Protein AF-A0A392UCB0-F1 (afdb_monomer_lite)

pLDDT: mean 78.63, std 17.57, range [46.91, 97.19]

Secondary structure (DSSP, 8-state):
-TTT-PPP-TT--EEE-TTT--EEEHHHHHHHHHH-SS-TTT----------------S-----------

Organism: NCBI:txid97028

InterPro domains:
  IPR001841 Zinc finger, RING-type [PF13639] (1-43)
  IPR001841 Zinc finger, RING-type [PS50089] (1-43)
  IPR001841 Zinc finger, RING-type [SM00184] (1-42)
  IPR013083 Zinc finger, RING/FYVE/PHD-type [G3DSA:3.30.40.10] (1-49)
  IPR044289 RING-H2 finger protein ATL67-70 [PTHR46592] (1-70)

Structure (mmCIF, N/CA/C/O backbone):
data_AF-A0A392UCB0-F1
#
_entry.id   AF-A0A392UCB0-F1
#
loop_
_atom_site.group_PDB
_atom_site.id
_atom_site.type_symbol
_atom_site.label_atom_id
_atom_site.label_alt_id
_atom_site.label_comp_id
_atom_site.label_asym_id
_atom_site.label_entity_id
_atom_site.label_seq_id
_atom_site.pdbx_PDB_ins_code
_atom_site.Cartn_x
_atom_site.Cartn_y
_atom_site.Cartn_z
_atom_site.occupancy
_atom_site.B_iso_or_equiv
_atom_site.auth_seq_id
_atom_site.auth_comp_id
_atom_site.auth_asym_id
_atom_site.auth_atom_id
_atom_site.pdbx_PDB_model_num
ATOM 1 N N . CYS A 1 1 ? -4.358 -3.503 4.873 1.00 93.81 1 CYS A N 1
ATOM 2 C CA . CYS A 1 1 ? -3.081 -3.705 4.150 1.00 93.81 1 CYS A CA 1
ATOM 3 C C . CYS A 1 1 ? -3.056 -5.080 3.494 1.00 93.81 1 CYS A C 1
ATOM 5 O O . CYS A 1 1 ? -3.210 -6.069 4.193 1.00 93.81 1 CYS A O 1
ATOM 7 N N . ALA A 1 2 ? -2.865 -5.177 2.173 1.00 91.50 2 ALA A N 1
ATOM 8 C CA . ALA A 1 2 ? -2.923 -6.476 1.485 1.00 91.50 2 ALA A CA 1
ATOM 9 C C . ALA A 1 2 ? -1.687 -7.376 1.705 1.00 91.50 2 ALA A C 1
ATOM 11 O O . ALA A 1 2 ? -1.689 -8.518 1.262 1.00 91.50 2 ALA A O 1
ATOM 12 N N . ILE A 1 3 ? -0.646 -6.873 2.382 1.00 93.75 3 ILE A N 1
ATOM 13 C CA . ILE A 1 3 ? 0.550 -7.654 2.730 1.00 93.75 3 ILE A CA 1
ATOM 14 C C . ILE A 1 3 ? 0.317 -8.426 4.037 1.00 93.75 3 ILE A C 1
ATOM 16 O O . ILE A 1 3 ? 0.474 -9.640 4.067 1.00 93.75 3 ILE A O 1
ATOM 20 N N . CYS A 1 4 ? -0.082 -7.737 5.112 1.00 95.00 4 CYS A N 1
ATOM 21 C CA . CYS A 1 4 ? -0.321 -8.353 6.425 1.00 95.00 4 CYS A CA 1
ATOM 22 C C . CYS A 1 4 ? -1.785 -8.751 6.680 1.00 95.00 4 CYS A C 1
ATOM 24 O O . CYS A 1 4 ? -2.072 -9.372 7.695 1.00 95.00 4 CYS A O 1
ATOM 26 N N . LEU A 1 5 ? -2.703 -8.399 5.772 1.00 95.19 5 LEU A N 1
ATOM 27 C CA . LEU A 1 5 ? -4.149 -8.660 5.849 1.00 95.19 5 LEU A CA 1
ATOM 28 C C . LEU A 1 5 ? -4.872 -8.016 7.049 1.00 95.19 5 LEU A C 1
ATOM 30 O O . LEU A 1 5 ? -6.023 -8.347 7.317 1.00 95.19 5 LEU A O 1
ATOM 34 N N . THR A 1 6 ? -4.236 -7.056 7.723 1.00 95.56 6 THR A N 1
ATOM 35 C CA . THR A 1 6 ? -4.816 -6.302 8.846 1.00 95.56 6 THR A CA 1
ATOM 36 C C . THR A 1 6 ? -5.417 -4.973 8.385 1.00 95.56 6 THR A C 1
ATOM 38 O O . THR A 1 6 ? -4.969 -4.382 7.389 1.00 95.56 6 THR A O 1
ATOM 41 N N . ASP A 1 7 ? -6.412 -4.490 9.128 1.00 95.56 7 ASP A N 1
ATOM 42 C CA . ASP A 1 7 ? -6.980 -3.148 8.992 1.00 95.56 7 ASP A CA 1
ATOM 43 C C . ASP A 1 7 ? -5.954 -2.041 9.272 1.00 95.56 7 ASP A C 1
ATOM 45 O O . ASP A 1 7 ? -4.880 -2.276 9.825 1.00 95.56 7 ASP A O 1
ATOM 49 N N . TYR A 1 8 ? -6.290 -0.818 8.860 1.00 95.62 8 TYR A N 1
ATOM 50 C CA . TYR A 1 8 ? -5.483 0.367 9.138 1.00 95.62 8 TYR A CA 1
ATOM 51 C C . TYR A 1 8 ? -5.975 1.055 10.412 1.00 95.62 8 TYR A C 1
ATOM 53 O O . TYR A 1 8 ? -7.165 1.352 10.543 1.00 95.62 8 TYR A O 1
ATOM 61 N N . LEU A 1 9 ? -5.059 1.346 11.329 1.00 93.69 9 LEU A N 1
ATOM 62 C CA . LEU A 1 9 ? -5.340 2.006 12.597 1.00 93.69 9 LEU A CA 1
ATOM 63 C C . LEU A 1 9 ? -4.904 3.480 12.590 1.00 93.69 9 LEU A C 1
ATOM 65 O O . LEU A 1 9 ? -3.970 3.875 11.883 1.00 93.69 9 LEU A O 1
ATOM 69 N N . PRO A 1 10 ? -5.545 4.329 13.415 1.00 91.25 10 PRO A N 1
ATOM 70 C CA . PRO A 1 10 ? -5.091 5.697 13.622 1.00 91.25 10 PRO A CA 1
ATOM 71 C C . PRO A 1 10 ? -3.644 5.710 14.126 1.00 91.25 10 PRO A C 1
ATOM 73 O O . PRO A 1 10 ? -3.311 4.968 15.047 1.00 91.25 10 PRO A O 1
ATOM 76 N N . LYS A 1 11 ? -2.823 6.618 13.581 1.00 93.06 11 LYS A N 1
ATOM 77 C CA . LYS A 1 11 ? -1.369 6.763 13.831 1.00 93.06 11 LYS A CA 1
ATOM 78 C C . LYS A 1 11 ? -0.462 5.770 13.099 1.00 93.06 11 LYS A C 1
ATOM 80 O O . LYS A 1 11 ? 0.753 5.871 13.250 1.00 93.06 11 LYS A O 1
ATOM 85 N N . GLU A 1 12 ? -0.997 4.859 12.295 1.00 94.44 12 GLU A N 1
ATOM 86 C CA . GLU A 1 12 ? -0.155 4.035 11.430 1.00 94.44 12 GLU A CA 1
ATOM 87 C C . GLU A 1 12 ? 0.331 4.821 10.211 1.00 94.44 12 GLU A C 1
ATOM 89 O O . GLU A 1 12 ? -0.407 5.598 9.601 1.00 94.44 12 GLU A O 1
ATOM 94 N N . THR A 1 13 ? 1.591 4.603 9.839 1.00 95.94 13 THR A N 1
ATOM 95 C CA . THR A 1 13 ? 2.181 5.230 8.655 1.00 95.94 13 THR A CA 1
ATOM 96 C C . THR A 1 13 ? 1.890 4.374 7.433 1.00 95.94 13 THR A C 1
ATOM 98 O O . THR A 1 13 ? 2.306 3.216 7.362 1.00 95.94 13 THR A O 1
ATOM 101 N N . ILE A 1 14 ? 1.204 4.953 6.452 1.00 95.75 14 ILE A N 1
ATOM 102 C CA . ILE A 1 14 ? 0.830 4.291 5.200 1.00 95.75 14 ILE A CA 1
ATOM 103 C C . ILE A 1 14 ? 1.643 4.897 4.059 1.00 95.75 14 ILE A C 1
ATOM 105 O O . ILE A 1 14 ? 1.831 6.111 3.996 1.00 95.75 14 ILE A O 1
ATOM 109 N N . ARG A 1 15 ? 2.120 4.055 3.143 1.00 94.00 15 ARG A N 1
ATOM 110 C CA . ARG A 1 15 ? 2.779 4.481 1.906 1.00 94.00 15 ARG A CA 1
ATOM 111 C C . ARG A 1 15 ? 2.028 3.955 0.702 1.00 94.00 15 ARG A C 1
ATOM 113 O O . ARG A 1 15 ? 1.524 2.835 0.725 1.00 94.00 15 ARG A O 1
ATOM 120 N N . CYS A 1 16 ? 1.994 4.761 -0.352 1.00 91.25 16 CYS A N 1
ATOM 121 C CA . CYS A 1 16 ? 1.357 4.408 -1.610 1.00 91.25 16 CYS A CA 1
ATOM 122 C C . CYS A 1 16 ? 2.397 4.337 -2.727 1.00 91.25 16 CYS A C 1
ATOM 124 O O . CYS A 1 16 ? 3.310 5.159 -2.793 1.00 91.25 16 CYS A O 1
ATOM 126 N N . VAL A 1 17 ? 2.256 3.346 -3.601 1.00 88.56 17 VAL A N 1
ATOM 127 C CA . VAL A 1 17 ? 3.128 3.176 -4.766 1.00 88.56 17 VAL A CA 1
ATOM 128 C C . VAL A 1 17 ? 2.781 4.254 -5.804 1.00 88.56 17 VAL A C 1
ATOM 130 O O . VAL A 1 17 ? 1.607 4.356 -6.156 1.00 88.56 17 VAL A O 1
ATOM 133 N N . PRO A 1 18 ? 3.740 5.042 -6.322 1.00 84.06 18 PRO A N 1
ATOM 134 C CA . PRO A 1 18 ? 3.439 6.193 -7.178 1.00 84.06 18 PRO A CA 1
ATOM 135 C C . PRO A 1 18 ? 2.727 5.825 -8.490 1.00 84.06 18 PRO A C 1
ATOM 137 O O . PRO A 1 18 ? 1.776 6.504 -8.861 1.00 84.06 18 PRO A O 1
ATOM 140 N N . ASP A 1 19 ? 3.111 4.730 -9.153 1.00 84.44 19 ASP A N 1
ATOM 141 C CA . ASP A 1 19 ? 2.559 4.360 -10.469 1.00 84.44 19 ASP A CA 1
ATOM 142 C C . ASP A 1 19 ? 1.129 3.807 -10.443 1.00 84.44 19 ASP A C 1
ATOM 144 O O . ASP A 1 19 ? 0.401 3.914 -11.424 1.00 84.44 19 ASP A O 1
ATOM 148 N N . CYS A 1 20 ? 0.722 3.172 -9.344 1.00 89.88 20 CYS A N 1
ATOM 149 C CA . CYS A 1 20 ? -0.572 2.480 -9.259 1.00 89.88 20 CYS A CA 1
ATOM 150 C C . CYS A 1 20 ? -1.429 2.910 -8.067 1.00 89.88 20 CYS A C 1
ATOM 152 O O . CYS A 1 20 ? -2.535 2.409 -7.901 1.00 89.88 20 CYS A O 1
ATOM 154 N N . GLN A 1 21 ? -0.912 3.806 -7.224 1.00 89.88 21 GLN A N 1
ATOM 155 C CA . GLN A 1 21 ? -1.577 4.380 -6.053 1.00 89.88 21 GLN A CA 1
ATOM 156 C C . GLN A 1 21 ? -2.083 3.359 -5.019 1.00 89.88 21 GLN A C 1
ATOM 158 O O . GLN A 1 21 ? -2.864 3.700 -4.135 1.00 89.88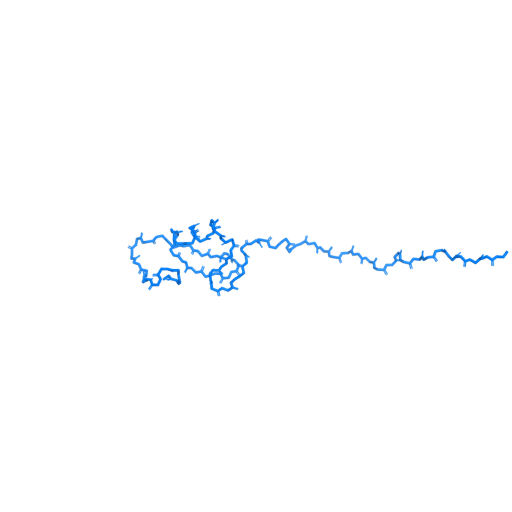 21 GLN A O 1
ATOM 163 N N . HIS A 1 22 ? -1.602 2.115 -5.065 1.00 93.44 22 HIS A N 1
ATOM 164 C CA . HIS A 1 22 ? -1.904 1.116 -4.045 1.00 93.44 22 HIS A CA 1
ATOM 165 C C . HIS A 1 22 ? -1.174 1.428 -2.739 1.00 93.44 22 HIS A C 1
ATOM 167 O O . HIS A 1 22 ? 0.042 1.635 -2.747 1.00 93.44 22 HIS A O 1
ATOM 173 N N . CYS A 1 23 ? -1.912 1.417 -1.628 1.00 94.25 23 CYS A N 1
ATOM 174 C CA . CYS A 1 23 ? -1.423 1.837 -0.320 1.00 94.25 23 CYS A CA 1
ATOM 175 C C . CYS A 1 23 ? -1.287 0.670 0.666 1.00 94.25 23 CYS A C 1
ATOM 177 O O . CYS A 1 23 ? -2.185 -0.159 0.824 1.00 94.25 23 CYS A O 1
ATOM 179 N N . PHE A 1 24 ? -0.177 0.637 1.394 1.00 95.44 24 PHE A N 1
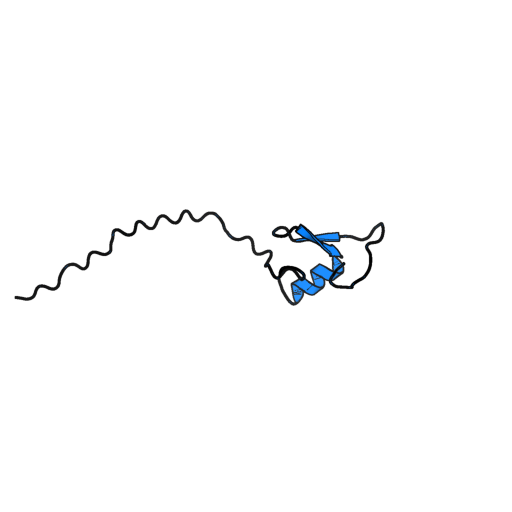ATOM 180 C CA . PHE A 1 24 ? 0.184 -0.414 2.344 1.00 95.44 24 PHE A CA 1
ATOM 181 C C . PHE A 1 24 ? 0.782 0.215 3.604 1.00 95.44 24 PHE A C 1
ATOM 183 O O . PHE A 1 24 ? 1.216 1.368 3.575 1.00 95.44 24 PHE A O 1
ATOM 190 N N . HIS A 1 25 ? 0.839 -0.531 4.708 1.00 97.19 25 HIS A N 1
ATOM 191 C CA . HIS A 1 25 ? 1.644 -0.101 5.856 1.00 97.19 25 HIS A CA 1
ATOM 192 C C . HIS A 1 25 ? 3.086 0.133 5.410 1.00 97.19 25 HIS A C 1
ATOM 194 O O . HIS A 1 25 ? 3.629 -0.682 4.663 1.00 97.19 25 HIS A O 1
ATOM 200 N N . ALA A 1 26 ? 3.691 1.231 5.869 1.00 95.31 26 ALA A N 1
ATOM 201 C CA . ALA A 1 26 ? 5.059 1.599 5.516 1.00 95.31 26 ALA A CA 1
ATOM 202 C C . ALA A 1 26 ? 6.037 0.455 5.818 1.00 95.31 26 ALA A C 1
ATOM 204 O O . ALA A 1 26 ? 6.830 0.086 4.964 1.00 95.31 26 ALA A O 1
ATOM 205 N N . GLU A 1 27 ? 5.897 -0.174 6.983 1.00 95.38 27 GLU A N 1
ATOM 206 C CA . GLU A 1 27 ? 6.734 -1.300 7.403 1.00 95.38 27 GLU A CA 1
ATOM 207 C C . GLU A 1 27 ? 6.563 -2.525 6.490 1.00 95.38 27 GLU A C 1
ATOM 209 O O . GLU A 1 27 ? 7.540 -3.136 6.062 1.00 95.38 27 GLU A O 1
ATOM 214 N N . CYS A 1 28 ? 5.320 -2.840 6.109 1.00 95.38 28 CYS A N 1
ATOM 215 C CA . CYS A 1 28 ? 5.037 -3.971 5.231 1.00 95.38 28 CYS A CA 1
ATOM 216 C C . CYS A 1 28 ? 5.573 -3.762 3.811 1.00 95.38 28 CYS A C 1
ATOM 218 O O . CYS A 1 28 ? 6.129 -4.689 3.226 1.00 95.38 28 CYS A O 1
ATOM 220 N N . VAL A 1 29 ? 5.382 -2.570 3.232 1.00 93.06 29 VAL A N 1
ATOM 221 C CA . VAL A 1 29 ? 5.869 -2.298 1.871 1.00 93.06 29 VAL A CA 1
ATOM 222 C C . VAL A 1 29 ? 7.384 -2.162 1.832 1.00 93.06 29 VAL A C 1
ATOM 224 O O . VAL A 1 29 ? 7.989 -2.607 0.865 1.00 93.06 29 VAL A O 1
ATOM 227 N N . ASP A 1 30 ? 8.007 -1.620 2.878 1.00 92.12 30 ASP A N 1
ATOM 228 C CA . ASP A 1 30 ? 9.462 -1.494 2.947 1.00 92.12 30 ASP A CA 1
ATOM 229 C C . ASP A 1 30 ? 10.137 -2.869 2.986 1.00 92.12 30 ASP A C 1
ATOM 231 O O . ASP A 1 30 ? 11.094 -3.099 2.246 1.00 92.12 30 ASP A O 1
ATOM 235 N N . GLU A 1 31 ? 9.613 -3.808 3.780 1.00 94.19 31 GLU A N 1
ATOM 236 C CA . GLU A 1 31 ? 10.132 -5.180 3.815 1.00 94.19 31 GLU A CA 1
ATOM 237 C C . GLU A 1 31 ? 9.886 -5.912 2.489 1.00 94.19 31 GLU A C 1
ATOM 239 O O . GLU A 1 31 ? 10.785 -6.558 1.951 1.00 94.19 31 GLU A O 1
ATOM 244 N N . TRP A 1 32 ? 8.702 -5.740 1.893 1.00 92.25 32 TRP A N 1
ATOM 245 C CA . TRP A 1 32 ? 8.403 -6.312 0.581 1.00 92.25 32 TRP A CA 1
ATOM 246 C C . TRP A 1 32 ? 9.362 -5.807 -0.503 1.00 92.25 32 TRP A C 1
ATOM 248 O O . TRP A 1 32 ? 9.911 -6.606 -1.259 1.00 92.25 32 TRP A O 1
ATOM 258 N N . LEU A 1 33 ? 9.618 -4.495 -0.561 1.00 88.75 33 LEU A N 1
ATOM 259 C CA . LEU A 1 33 ? 10.493 -3.886 -1.567 1.00 88.75 33 LEU A CA 1
ATOM 260 C C . LEU A 1 33 ? 11.957 -4.329 -1.442 1.00 88.75 33 LEU A C 1
ATOM 262 O O . LEU A 1 33 ? 12.665 -4.320 -2.450 1.00 88.75 33 LEU A O 1
ATOM 266 N N . ARG A 1 34 ? 12.409 -4.765 -0.257 1.00 90.31 34 ARG A N 1
ATOM 267 C CA . ARG A 1 34 ? 13.739 -5.382 -0.081 1.00 90.31 34 ARG A CA 1
ATOM 268 C C . ARG A 1 34 ? 13.861 -6.721 -0.803 1.00 90.31 34 ARG A C 1
ATOM 270 O O . ARG A 1 34 ? 14.947 -7.064 -1.260 1.00 90.31 34 ARG A O 1
ATOM 277 N N . MET A 1 35 ? 12.762 -7.466 -0.906 1.00 90.00 35 MET A N 1
ATOM 278 C CA . MET A 1 35 ? 12.717 -8.778 -1.559 1.00 90.00 35 MET A CA 1
ATOM 279 C C . MET A 1 35 ? 12.287 -8.681 -3.027 1.00 90.00 35 MET A C 1
ATOM 281 O O . MET A 1 35 ? 12.725 -9.463 -3.869 1.00 90.00 35 MET A O 1
ATOM 285 N N . SER A 1 36 ? 11.386 -7.756 -3.347 1.00 86.19 36 SER A N 1
ATOM 286 C CA . SER A 1 36 ? 10.804 -7.581 -4.674 1.00 86.19 36 SER A CA 1
ATOM 287 C C . SER A 1 36 ? 10.352 -6.140 -4.872 1.00 86.19 36 SER A C 1
ATOM 289 O O . SER A 1 36 ? 9.354 -5.699 -4.310 1.00 86.19 36 SER A O 1
ATOM 291 N N . ALA A 1 37 ? 11.051 -5.414 -5.747 1.00 85.50 37 ALA A N 1
ATOM 292 C CA . ALA A 1 37 ? 10.761 -4.022 -6.096 1.00 85.50 37 ALA A CA 1
ATOM 293 C C . ALA A 1 37 ? 9.527 -3.878 -7.018 1.00 85.50 37 ALA A C 1
ATOM 295 O O . ALA A 1 37 ? 9.580 -3.233 -8.063 1.00 85.50 37 ALA A O 1
ATOM 296 N N . THR A 1 38 ? 8.410 -4.519 -6.671 1.00 89.75 38 THR A N 1
ATOM 297 C CA . THR A 1 38 ? 7.150 -4.492 -7.429 1.00 89.75 38 THR A CA 1
ATOM 298 C C . THR A 1 38 ? 5.958 -4.331 -6.498 1.00 89.75 38 THR A C 1
ATOM 300 O O . THR A 1 38 ? 6.013 -4.699 -5.327 1.00 89.75 38 THR A O 1
ATOM 303 N N . CYS A 1 39 ? 4.859 -3.775 -7.006 1.00 91.62 39 CYS A N 1
ATOM 304 C CA . CYS A 1 39 ? 3.628 -3.648 -6.238 1.00 91.62 39 CYS A CA 1
ATOM 305 C C . CYS A 1 39 ? 3.039 -5.039 -5.900 1.00 91.62 39 CYS A C 1
ATOM 307 O O . CYS A 1 39 ? 2.803 -5.821 -6.823 1.00 91.62 39 CYS A O 1
ATOM 309 N N . PRO A 1 40 ? 2.699 -5.331 -4.629 1.00 89.81 40 PRO A N 1
ATOM 310 C CA . PRO A 1 40 ? 2.088 -6.604 -4.230 1.00 89.81 40 PRO A CA 1
ATOM 311 C C . PRO A 1 40 ? 0.745 -6.908 -4.913 1.00 89.81 40 PRO A C 1
ATOM 313 O O . PRO A 1 40 ? 0.377 -8.071 -5.049 1.00 89.81 40 PRO A O 1
ATOM 316 N N . LEU A 1 41 ? 0.005 -5.872 -5.328 1.00 89.69 41 LEU A N 1
ATOM 317 C CA . LEU A 1 41 ? -1.337 -6.012 -5.904 1.00 89.69 41 LEU A CA 1
ATOM 318 C C . LEU A 1 41 ? -1.317 -6.133 -7.428 1.00 89.69 41 LEU A C 1
ATOM 320 O O . LEU A 1 41 ? -1.891 -7.065 -7.979 1.00 89.69 41 LEU A O 1
ATOM 324 N N . CYS A 1 42 ? -0.653 -5.206 -8.118 1.00 90.75 42 CYS A N 1
ATOM 325 C CA . CYS A 1 42 ? -0.666 -5.166 -9.583 1.00 90.75 42 CYS A CA 1
ATOM 326 C C . CYS A 1 42 ? 0.628 -5.664 -10.234 1.00 90.75 42 CYS A C 1
ATOM 328 O O . CYS A 1 42 ? 0.705 -5.704 -11.457 1.00 90.75 42 CYS A O 1
ATOM 330 N N . ARG A 1 43 ? 1.651 -6.020 -9.4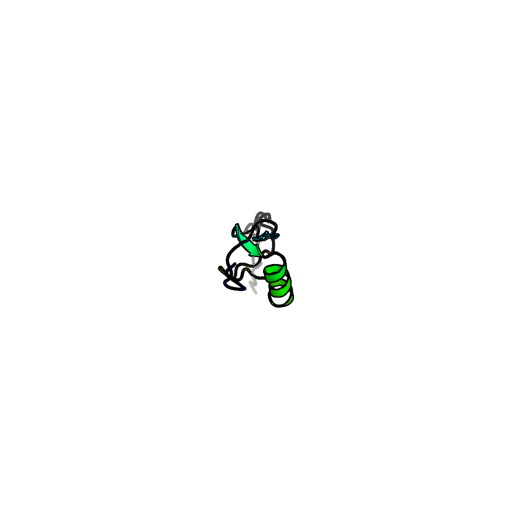45 1.00 84.00 43 ARG A N 1
ATOM 331 C CA . ARG A 1 43 ? 2.985 -6.442 -9.915 1.00 84.00 43 ARG A CA 1
ATOM 332 C C . ARG A 1 43 ? 3.716 -5.417 -10.790 1.00 84.00 43 ARG A C 1
ATOM 334 O O . ARG A 1 43 ? 4.753 -5.737 -11.360 1.00 84.00 43 ARG A O 1
ATOM 341 N N . ASN A 1 44 ? 3.231 -4.176 -10.856 1.00 78.12 44 ASN A N 1
ATOM 342 C CA . ASN A 1 44 ? 3.924 -3.095 -11.545 1.00 78.12 44 ASN A CA 1
ATOM 343 C C . ASN A 1 44 ? 5.114 -2.628 -10.699 1.00 78.12 44 ASN A C 1
ATOM 345 O O . ASN A 1 44 ? 4.964 -2.378 -9.498 1.00 78.12 44 ASN A O 1
ATOM 349 N N . SER A 1 45 ? 6.297 -2.519 -11.300 1.00 70.00 45 SER A N 1
ATOM 350 C CA . SER A 1 45 ? 7.452 -1.913 -10.636 1.00 70.00 45 SER A CA 1
ATOM 351 C C . SER A 1 45 ? 7.243 -0.404 -10.504 1.00 70.00 45 SER A C 1
ATOM 353 O O . SER A 1 45 ? 6.836 0.208 -11.489 1.00 70.00 45 SER A O 1
ATOM 355 N N . PRO A 1 46 ? 7.601 0.226 -9.371 1.00 65.31 46 PRO A N 1
ATOM 356 C CA . PRO A 1 46 ? 7.653 1.681 -9.258 1.00 65.31 46 PRO A CA 1
ATOM 357 C C . PRO A 1 46 ? 8.845 2.293 -10.015 1.00 65.31 46 PRO A C 1
ATOM 359 O O . PRO A 1 46 ? 9.228 3.435 -9.766 1.00 65.31 46 PRO A O 1
ATOM 362 N N . ALA A 1 47 ? 9.510 1.509 -10.874 1.00 59.16 47 ALA A N 1
ATOM 363 C CA . ALA A 1 47 ? 10.582 1.999 -11.713 1.00 59.16 47 ALA A CA 1
ATOM 364 C C . ALA A 1 47 ? 9.975 3.017 -12.673 1.00 59.16 47 ALA A C 1
ATOM 366 O O . ALA A 1 47 ? 9.316 2.648 -13.645 1.00 59.16 47 ALA A O 1
ATOM 367 N N . VAL A 1 48 ? 10.201 4.288 -12.338 1.00 51.75 48 VAL A N 1
ATOM 368 C CA . VAL A 1 48 ? 9.983 5.462 -13.173 1.00 51.75 48 VAL A CA 1
ATOM 369 C C . VAL A 1 48 ? 10.385 5.084 -14.587 1.00 51.75 48 VAL A C 1
ATOM 371 O O . VAL A 1 48 ? 11.568 4.978 -14.906 1.00 51.75 48 VAL A O 1
ATOM 374 N N . SER A 1 49 ? 9.395 4.806 -15.427 1.00 48.19 49 SER A N 1
ATOM 375 C CA . SER A 1 49 ? 9.656 4.654 -16.846 1.00 48.19 49 SER A CA 1
ATOM 376 C C . SER A 1 49 ? 10.171 6.020 -17.294 1.00 48.19 49 SER A C 1
ATOM 378 O O . SER A 1 49 ? 9.464 7.006 -17.063 1.00 48.19 49 SER A O 1
ATOM 380 N N . PRO A 1 50 ? 11.369 6.152 -17.891 1.00 53.16 50 PRO A N 1
ATOM 381 C CA . PRO A 1 50 ? 11.742 7.389 -18.554 1.00 53.16 50 PRO A CA 1
ATOM 382 C C . PRO A 1 50 ? 10.853 7.538 -19.795 1.00 53.16 50 PRO A C 1
ATOM 384 O O . PRO A 1 50 ? 11.264 7.284 -20.925 1.00 53.16 50 PRO A O 1
ATOM 387 N N . VAL A 1 51 ? 9.600 7.948 -19.593 1.00 53.41 51 VAL A N 1
ATOM 388 C CA . VAL A 1 51 ? 8.711 8.422 -20.649 1.00 53.41 51 VAL A CA 1
ATOM 389 C C . VAL A 1 51 ? 9.177 9.826 -21.001 1.00 53.41 51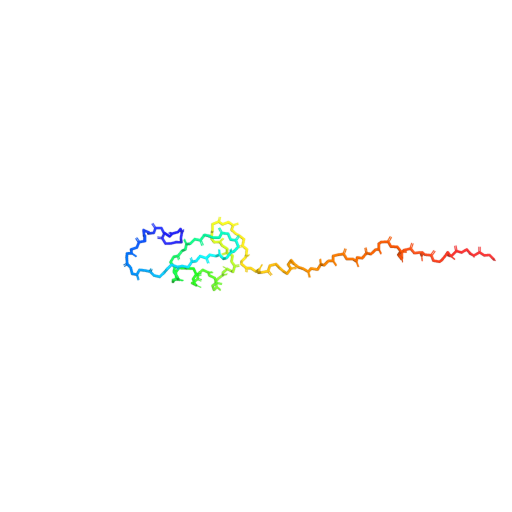 VAL A C 1
ATOM 391 O O . VAL A 1 51 ? 8.556 10.804 -20.618 1.00 53.41 51 VAL A O 1
ATOM 394 N N . THR A 1 52 ? 10.332 9.932 -21.656 1.00 46.91 52 THR A N 1
ATOM 395 C CA . THR A 1 52 ? 10.689 11.000 -22.601 1.00 46.91 52 THR A CA 1
ATOM 396 C C . THR A 1 52 ? 11.951 10.559 -23.352 1.00 46.91 52 THR A C 1
ATOM 398 O O . THR A 1 52 ? 13.023 11.136 -23.211 1.00 46.91 52 THR A O 1
ATOM 401 N N . THR A 1 53 ? 11.862 9.512 -24.168 1.00 50.56 53 THR A N 1
ATOM 402 C CA . THR A 1 53 ? 12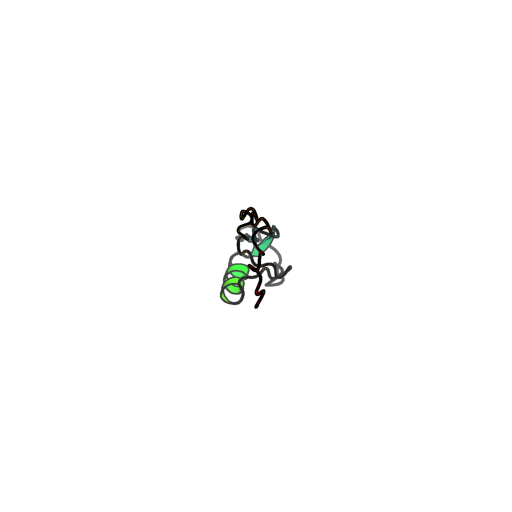.659 9.515 -25.400 1.00 50.56 53 THR A CA 1
ATOM 403 C C . THR A 1 53 ? 11.674 9.767 -26.531 1.00 50.56 53 THR A C 1
ATOM 405 O O . THR A 1 53 ? 10.822 8.914 -26.785 1.00 50.56 53 THR A O 1
ATOM 408 N N . PRO A 1 54 ? 11.696 10.942 -27.191 1.00 53.7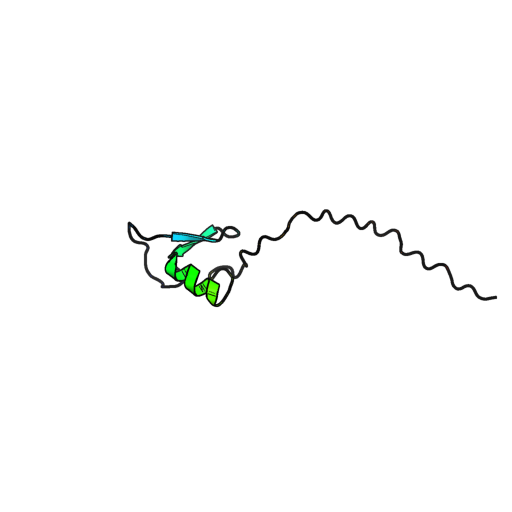2 54 PRO A N 1
ATOM 409 C CA . PRO A 1 54 ? 11.077 11.028 -28.497 1.00 53.72 54 PRO A CA 1
ATOM 410 C C . PRO A 1 54 ? 11.841 10.042 -29.380 1.00 53.72 54 PRO A C 1
ATOM 412 O O . PRO A 1 54 ? 13.031 10.213 -29.642 1.00 53.72 54 PRO A O 1
ATOM 415 N N . VAL A 1 55 ? 11.167 8.967 -29.776 1.00 56.03 55 VAL A N 1
ATOM 416 C CA . VAL A 1 55 ? 11.650 8.028 -30.785 1.00 56.03 55 VAL A CA 1
ATOM 417 C C . VAL A 1 55 ? 11.692 8.791 -32.108 1.00 56.03 55 VAL A C 1
ATOM 419 O O . VAL A 1 55 ? 10.751 8.767 -32.892 1.00 56.03 55 VAL A O 1
ATOM 422 N N . VAL A 1 56 ? 12.770 9.535 -32.334 1.00 55.78 56 VAL A N 1
ATOM 423 C CA . VAL A 1 56 ? 13.146 10.045 -33.650 1.00 55.78 56 VAL A CA 1
ATOM 424 C C . VAL A 1 56 ? 14.294 9.191 -34.153 1.00 55.78 56 VAL A C 1
ATOM 426 O O . VAL A 1 56 ? 15.458 9.569 -34.127 1.00 55.78 56 VAL A O 1
ATOM 429 N N . THR A 1 57 ? 13.960 7.991 -34.606 1.00 57.03 57 THR A N 1
ATOM 430 C CA . THR A 1 57 ? 14.798 7.311 -35.590 1.00 57.03 57 THR A CA 1
ATOM 431 C C . THR A 1 57 ? 14.013 7.357 -36.894 1.00 57.03 57 THR A C 1
ATOM 433 O O . THR A 1 57 ? 13.126 6.523 -37.089 1.00 57.03 57 THR A O 1
ATOM 436 N N . PRO A 1 58 ? 14.222 8.364 -37.766 1.00 55.69 58 PRO A N 1
ATOM 437 C CA . PRO A 1 58 ? 13.669 8.286 -39.103 1.00 55.69 58 PRO A CA 1
ATOM 438 C C . PRO A 1 58 ? 14.303 7.074 -39.793 1.00 55.69 58 PRO A C 1
ATOM 440 O O . PRO A 1 58 ? 15.521 6.939 -39.892 1.00 55.69 58 PRO A O 1
ATOM 443 N N . LEU A 1 59 ? 13.436 6.155 -40.205 1.00 56.59 59 LEU A N 1
ATOM 444 C CA . LEU A 1 59 ? 13.728 4.897 -40.884 1.00 56.59 59 LEU A CA 1
ATOM 445 C C . LEU A 1 59 ? 14.145 5.189 -42.340 1.00 56.59 59 LEU A C 1
ATOM 447 O O . LEU A 1 59 ? 13.473 4.780 -43.281 1.00 56.59 59 LEU A O 1
ATOM 451 N N . SER A 1 60 ? 15.196 5.987 -42.532 1.00 59.66 60 SER A N 1
ATOM 452 C CA . SER A 1 60 ? 15.600 6.491 -43.852 1.00 59.66 60 SER A CA 1
ATOM 453 C C . SER A 1 60 ? 17.063 6.242 -44.227 1.00 59.66 60 SER A C 1
ATOM 455 O O . SER A 1 60 ? 17.452 6.628 -45.320 1.00 59.66 60 SER A O 1
ATOM 457 N N . GLU A 1 61 ? 17.863 5.543 -43.415 1.00 53.94 61 GLU A N 1
ATOM 458 C CA . GLU A 1 61 ? 19.260 5.218 -43.781 1.00 53.94 61 GLU A CA 1
ATOM 459 C C . GLU A 1 61 ? 19.542 3.718 -43.955 1.00 53.94 61 GLU A C 1
ATOM 461 O O . GLU A 1 61 ? 20.661 3.248 -43.771 1.00 53.94 61 GLU A O 1
ATOM 466 N N . LEU A 1 62 ? 18.546 2.945 -44.399 1.00 60.53 62 LEU A N 1
ATOM 467 C CA . LEU A 1 62 ? 18.810 1.660 -45.052 1.00 60.53 62 LEU A CA 1
ATOM 468 C C . LEU A 1 62 ? 18.971 1.880 -46.559 1.00 60.53 62 LEU A C 1
ATOM 470 O O . LEU A 1 62 ? 18.057 1.613 -47.336 1.00 60.53 62 LEU A O 1
ATOM 474 N N . VAL A 1 63 ? 20.149 2.343 -46.977 1.00 60.75 63 VAL A N 1
ATOM 475 C CA . VAL A 1 63 ? 20.599 2.181 -48.366 1.00 60.75 63 VAL A CA 1
ATOM 476 C C . VAL A 1 63 ? 21.792 1.225 -48.367 1.00 60.75 63 VAL A C 1
ATOM 478 O O . VAL A 1 63 ? 22.906 1.637 -48.041 1.00 60.75 63 VAL A O 1
ATOM 481 N N . PRO A 1 64 ? 21.609 -0.054 -48.739 1.00 54.19 64 PRO A N 1
ATOM 482 C CA . PRO A 1 64 ? 22.724 -0.887 -49.153 1.00 54.19 64 PRO A CA 1
ATOM 483 C C . PRO A 1 64 ? 23.226 -0.321 -50.483 1.00 54.19 64 PRO A C 1
ATOM 485 O O . PRO A 1 64 ? 22.555 -0.449 -51.509 1.00 54.19 64 PRO A O 1
ATOM 488 N N . LEU A 1 65 ? 24.387 0.340 -50.478 1.00 60.00 65 LEU A N 1
ATOM 489 C CA . LEU A 1 65 ? 25.078 0.649 -51.725 1.00 60.00 65 LEU A CA 1
ATOM 490 C C . LEU A 1 65 ? 25.399 -0.679 -52.413 1.00 60.00 65 LEU A C 1
ATOM 492 O O . LEU A 1 65 ? 26.108 -1.534 -51.884 1.00 60.00 65 LEU A O 1
ATOM 496 N N . ALA A 1 66 ? 24.753 -0.850 -53.560 1.00 57.59 66 ALA A N 1
ATOM 497 C CA . ALA A 1 66 ? 24.676 -2.064 -54.334 1.00 57.59 66 ALA A CA 1
ATOM 498 C C . ALA A 1 66 ? 26.053 -2.673 -54.622 1.00 57.59 66 ALA A C 1
ATOM 500 O O . ALA A 1 66 ? 26.913 -2.062 -55.255 1.00 57.59 66 ALA A O 1
ATOM 501 N N . PHE A 1 67 ? 26.192 -3.948 -54.261 1.00 55.47 67 PHE A N 1
ATOM 502 C CA . PHE A 1 67 ? 26.988 -4.885 -55.038 1.00 55.47 67 PHE A CA 1
ATOM 503 C C . PHE A 1 67 ? 26.353 -4.996 -56.428 1.00 55.47 67 PHE A C 1
ATOM 505 O O . PHE A 1 67 ? 25.398 -5.744 -56.621 1.00 55.47 67 PHE A O 1
ATOM 512 N N . HIS A 1 68 ? 26.898 -4.284 -57.408 1.00 64.81 68 HIS A N 1
ATOM 513 C CA . HIS A 1 68 ? 26.820 -4.728 -58.793 1.00 64.81 68 HIS A CA 1
ATOM 514 C C . HIS A 1 68 ? 28.234 -4.915 -59.310 1.00 64.81 68 HIS A C 1
ATOM 516 O O . HIS A 1 68 ? 28.925 -3.986 -59.716 1.00 64.81 68 HIS A O 1
ATOM 522 N N . ALA A 1 69 ? 28.644 -6.176 -59.231 1.00 51.34 69 ALA A N 1
ATOM 523 C CA . ALA A 1 69 ? 29.743 -6.725 -59.986 1.00 51.34 69 ALA A CA 1
ATOM 524 C C . ALA A 1 69 ? 29.442 -6.622 -61.487 1.00 51.34 69 ALA A C 1
ATOM 526 O O . ALA A 1 69 ? 28.441 -7.176 -61.948 1.00 51.34 69 ALA A O 1
ATOM 527 N N . ARG A 1 70 ? 30.331 -5.963 -62.234 1.00 57.94 70 ARG A N 1
ATOM 528 C CA . ARG A 1 70 ? 30.946 -6.481 -63.463 1.00 57.94 70 ARG A CA 1
ATOM 529 C C . ARG A 1 70 ? 32.009 -5.529 -63.989 1.00 57.94 70 ARG A C 1
ATOM 531 O O . ARG A 1 70 ? 31.708 -4.324 -64.090 1.00 57.94 70 ARG A O 1
#

Sequence (70 aa):
CAICLTDYLPKETIRCVPDCQHCFHAECVDEWLRMSATCPLCRNSPAVSPVTTPVVTPLSELVPLAFHAR

Foldseek 3Di:
DVQVPDDDDPPFDWDAQVPPRDIDGPVRVVVVCVVPQADPPPRHHSPPDPPDDPPPPPPPPPDPPDPDDD

Radius of gyration: 23.64 Å; chains: 1; bounding box: 38×20×77 Å